Protein AF-A0A497KWG3-F1 (afdb_monomer_lite)

pLDDT: mean 96.42, std 5.44, range [57.25, 98.94]

Structure (mmCIF, N/CA/C/O backbone):
data_AF-A0A497KWG3-F1
#
_entry.id   AF-A0A497KWG3-F1
#
loop_
_atom_site.group_PDB
_atom_site.id
_atom_site.type_symbol
_atom_site.label_atom_id
_atom_site.label_alt_id
_atom_site.label_comp_id
_atom_site.label_asym_id
_atom_site.label_entity_id
_atom_site.label_seq_id
_atom_site.pdbx_PDB_ins_code
_atom_site.Cartn_x
_atom_site.Cartn_y
_atom_site.Cartn_z
_atom_site.occupancy
_atom_site.B_iso_or_equiv
_atom_site.auth_seq_id
_atom_site.auth_comp_id
_atom_site.auth_asym_id
_atom_site.auth_atom_id
_atom_site.pdbx_PDB_model_num
ATOM 1 N N . MET A 1 1 ? -7.664 -23.965 -1.366 1.00 57.25 1 MET A N 1
ATOM 2 C CA . MET A 1 1 ? -6.874 -23.197 -0.378 1.00 57.25 1 MET A CA 1
ATOM 3 C C . MET A 1 1 ? -6.087 -22.150 -1.133 1.00 57.25 1 MET A C 1
ATOM 5 O O . MET A 1 1 ? -5.228 -22.520 -1.925 1.00 57.25 1 MET A O 1
ATOM 9 N N . THR A 1 2 ? -6.416 -20.877 -0.942 1.00 71.81 2 THR A N 1
ATOM 10 C CA . THR A 1 2 ? -5.690 -19.762 -1.554 1.00 71.81 2 THR A CA 1
ATOM 11 C C . THR A 1 2 ? -4.290 -19.703 -0.945 1.00 71.81 2 THR A C 1
ATOM 13 O O . THR A 1 2 ? -4.135 -19.735 0.277 1.00 71.81 2 THR A O 1
ATOM 16 N N . LYS A 1 3 ? -3.254 -19.730 -1.786 1.00 89.75 3 LYS A N 1
ATOM 17 C CA . LYS A 1 3 ? -1.856 -19.761 -1.345 1.00 89.75 3 LYS A CA 1
ATOM 18 C C . LYS A 1 3 ? -1.410 -18.338 -1.018 1.00 89.75 3 LYS A C 1
ATOM 20 O O . LYS A 1 3 ? -1.600 -17.444 -1.834 1.00 89.75 3 LYS A O 1
ATOM 25 N N . LEU A 1 4 ? -0.781 -18.140 0.142 1.00 95.69 4 LEU A N 1
ATOM 26 C CA . LEU A 1 4 ? -0.157 -16.858 0.473 1.00 95.69 4 LEU A CA 1
ATOM 27 C C . LEU A 1 4 ? 0.864 -16.452 -0.604 1.00 95.69 4 LEU A C 1
ATOM 29 O O . LEU A 1 4 ? 1.597 -17.323 -1.094 1.00 95.69 4 LEU A O 1
ATOM 33 N N . PRO A 1 5 ? 0.979 -15.151 -0.928 1.00 95.25 5 PRO A N 1
ATOM 34 C CA . PRO A 1 5 ? 2.014 -14.689 -1.840 1.00 95.25 5 PRO A CA 1
ATOM 35 C C . PRO A 1 5 ? 3.407 -15.010 -1.288 1.00 95.25 5 PRO A C 1
ATOM 37 O O . PRO A 1 5 ? 3.610 -15.124 -0.071 1.00 95.25 5 PRO A O 1
ATOM 40 N N . GLU A 1 6 ? 4.387 -15.140 -2.180 1.00 95.19 6 GLU A N 1
ATOM 41 C CA . GLU A 1 6 ? 5.798 -15.196 -1.791 1.00 95.19 6 GLU A CA 1
ATOM 42 C C . GLU A 1 6 ? 6.150 -13.962 -0.947 1.00 95.19 6 GLU A C 1
ATOM 44 O O . GLU A 1 6 ? 5.718 -12.848 -1.252 1.00 95.19 6 GLU A O 1
ATOM 49 N N . LEU A 1 7 ? 6.905 -14.149 0.140 1.00 96.69 7 LEU A N 1
ATOM 50 C CA . LEU A 1 7 ? 7.343 -13.025 0.960 1.00 96.69 7 LEU A CA 1
ATOM 51 C C . LEU A 1 7 ? 8.456 -12.272 0.230 1.00 96.69 7 LEU A C 1
ATOM 53 O O . LEU A 1 7 ? 9.618 -12.671 0.260 1.00 96.69 7 LEU A O 1
ATOM 57 N N . LYS A 1 8 ? 8.087 -11.166 -0.411 1.00 96.81 8 LYS A N 1
ATOM 58 C CA . LYS A 1 8 ? 9.007 -10.316 -1.157 1.00 96.81 8 LYS A CA 1
ATOM 59 C C . LYS A 1 8 ? 8.910 -8.883 -0.660 1.00 96.81 8 LYS A C 1
ATOM 61 O O . LYS A 1 8 ? 7.904 -8.222 -0.882 1.00 96.81 8 LYS A O 1
ATOM 66 N N . ARG A 1 9 ? 9.968 -8.383 -0.024 1.00 98.00 9 ARG A N 1
ATOM 67 C CA . ARG A 1 9 ? 9.993 -7.014 0.510 1.00 98.00 9 ARG A CA 1
ATOM 68 C C . ARG A 1 9 ? 10.123 -5.984 -0.606 1.00 98.00 9 ARG A C 1
ATOM 70 O O . ARG A 1 9 ? 10.944 -6.129 -1.523 1.00 98.00 9 ARG A O 1
ATOM 77 N N . LEU A 1 10 ? 9.338 -4.914 -0.518 1.00 98.19 10 LEU A N 1
ATOM 78 C CA . LEU A 1 10 ? 9.343 -3.838 -1.503 1.00 98.19 10 LEU A CA 1
ATOM 79 C C . LEU A 1 10 ? 10.717 -3.163 -1.592 1.00 98.19 10 LEU A C 1
ATOM 81 O O . LEU A 1 10 ? 11.243 -2.998 -2.696 1.00 98.19 10 LEU A O 1
ATOM 85 N N . LEU A 1 11 ? 11.341 -2.818 -0.459 1.00 97.69 11 LEU A N 1
ATOM 86 C CA . LEU A 1 11 ? 12.637 -2.128 -0.467 1.00 97.69 11 LEU A CA 1
ATOM 87 C C . LEU A 1 11 ? 13.758 -2.975 -1.089 1.00 97.69 11 LEU A C 1
ATOM 89 O O . LEU A 1 11 ? 14.598 -2.427 -1.809 1.00 97.69 11 LEU A O 1
ATOM 93 N N . SER A 1 12 ? 13.708 -4.301 -0.939 1.00 96.69 12 SER A N 1
ATOM 94 C CA . SER A 1 12 ? 14.669 -5.250 -1.524 1.00 96.69 12 SER A CA 1
ATOM 95 C C . SER A 1 12 ? 14.398 -5.596 -2.996 1.00 96.69 12 SER A C 1
ATOM 97 O O . SER A 1 12 ? 15.204 -6.270 -3.634 1.00 96.69 12 SER A O 1
ATOM 99 N N . THR A 1 13 ? 13.282 -5.146 -3.574 1.00 96.50 13 THR A N 1
ATOM 100 C CA . THR A 1 13 ? 12.907 -5.476 -4.957 1.00 96.50 13 THR A CA 1
ATOM 101 C C . THR A 1 13 ? 13.548 -4.516 -5.958 1.00 96.50 13 THR A C 1
ATOM 103 O O . THR A 1 13 ? 13.465 -3.299 -5.800 1.00 96.50 13 THR A O 1
ATOM 106 N N . SER A 1 14 ? 14.173 -5.026 -7.025 1.00 96.94 14 SER A N 1
ATOM 107 C CA . SER A 1 14 ? 14.666 -4.161 -8.108 1.00 96.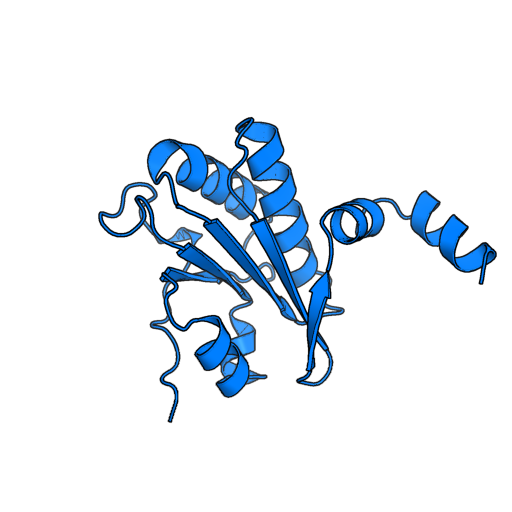94 14 SER A CA 1
ATOM 108 C C . SER A 1 14 ? 13.511 -3.411 -8.778 1.00 96.94 14 SER A C 1
ATOM 110 O O . SER A 1 14 ? 12.528 -4.021 -9.193 1.00 96.94 14 SER A O 1
ATOM 112 N N . VAL A 1 15 ? 13.658 -2.093 -8.935 1.00 95.19 15 VAL A N 1
ATOM 113 C CA . VAL A 1 15 ? 12.649 -1.212 -9.555 1.00 95.19 15 VAL A CA 1
ATOM 114 C C . VAL A 1 15 ? 12.461 -1.465 -11.057 1.00 95.19 15 VAL A C 1
ATOM 116 O O . VAL A 1 15 ? 11.490 -1.000 -11.643 1.00 95.19 15 VAL A O 1
ATOM 119 N N . THR A 1 16 ? 13.372 -2.219 -11.677 1.00 92.06 16 THR A N 1
ATOM 120 C CA . THR A 1 16 ? 13.335 -2.639 -13.088 1.00 92.06 16 THR A CA 1
ATOM 121 C C . THR A 1 16 ? 13.173 -4.152 -13.245 1.00 92.06 16 THR A C 1
ATOM 123 O O . THR A 1 16 ? 13.434 -4.694 -14.320 1.00 92.06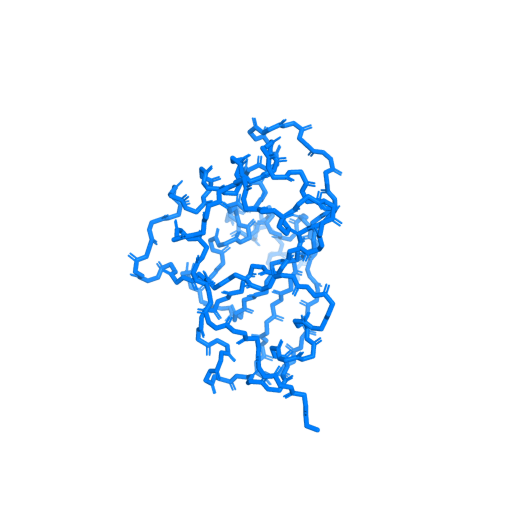 16 THR A O 1
ATOM 126 N N . ALA A 1 17 ? 12.761 -4.866 -12.190 1.00 93.50 17 ALA A N 1
ATOM 127 C CA . ALA A 1 17 ? 12.515 -6.301 -12.279 1.00 93.50 17 ALA A CA 1
ATOM 128 C C . ALA A 1 17 ? 11.538 -6.615 -13.428 1.00 93.50 17 ALA A C 1
ATOM 130 O O . ALA A 1 17 ? 10.516 -5.944 -13.577 1.00 93.50 17 ALA A O 1
ATOM 131 N N . ARG A 1 18 ? 11.847 -7.650 -14.230 1.00 86.00 18 ARG A N 1
ATOM 132 C CA . ARG A 1 18 ? 11.142 -7.958 -15.495 1.00 86.00 18 ARG A CA 1
ATOM 133 C C . ARG A 1 18 ? 9.621 -8.087 -15.344 1.00 86.00 18 ARG A C 1
ATOM 135 O O . ARG A 1 18 ? 8.910 -7.778 -16.288 1.00 86.00 18 ARG A O 1
ATOM 142 N N . GLY A 1 19 ? 9.139 -8.498 -14.170 1.00 92.00 19 GLY A N 1
ATOM 143 C CA . GLY A 1 19 ? 7.712 -8.656 -13.893 1.00 92.00 19 GLY A CA 1
ATOM 144 C C . GLY A 1 19 ? 6.944 -7.366 -13.589 1.00 92.00 19 GLY A C 1
ATOM 145 O O . GLY A 1 19 ? 5.730 -7.410 -13.613 1.00 92.00 19 GLY A O 1
ATOM 146 N N . LEU A 1 20 ? 7.586 -6.226 -13.304 1.00 96.06 20 LEU A N 1
ATOM 147 C CA . LEU A 1 20 ? 6.855 -5.028 -12.846 1.00 96.06 20 LEU A CA 1
ATOM 148 C C . LEU A 1 20 ? 6.113 -4.284 -13.963 1.00 96.06 20 LEU A C 1
ATOM 150 O O . LEU A 1 20 ? 5.153 -3.567 -13.688 1.00 96.06 20 LEU A O 1
ATOM 154 N N . ARG A 1 21 ? 6.561 -4.418 -15.215 1.00 97.44 21 ARG A N 1
ATOM 155 C CA . ARG A 1 21 ? 5.992 -3.668 -16.339 1.00 97.44 21 ARG A CA 1
ATOM 156 C C . ARG A 1 21 ? 4.614 -4.191 -16.699 1.00 97.44 21 ARG A C 1
ATOM 158 O O . ARG A 1 21 ? 4.484 -5.345 -17.085 1.00 97.44 21 ARG A O 1
ATOM 165 N N . GLY A 1 22 ? 3.619 -3.309 -16.623 1.00 97.94 22 GLY A N 1
ATOM 166 C CA . GLY A 1 22 ? 2.224 -3.642 -16.904 1.00 97.94 22 GLY A CA 1
ATOM 167 C C . GLY A 1 22 ? 1.584 -4.584 -15.882 1.00 97.94 22 GLY A C 1
ATOM 168 O O . GLY A 1 22 ? 0.501 -5.085 -16.149 1.00 97.94 22 GLY A O 1
ATOM 169 N N . ALA A 1 23 ? 2.231 -4.836 -14.741 1.00 98.19 23 ALA A N 1
ATOM 170 C CA . ALA A 1 23 ? 1.670 -5.672 -13.688 1.00 98.19 23 ALA A CA 1
ATOM 171 C C . ALA A 1 23 ? 0.808 -4.862 -12.719 1.00 98.19 23 ALA A C 1
ATOM 173 O O . ALA A 1 23 ? 1.075 -3.680 -12.478 1.00 98.19 23 ALA A O 1
ATOM 174 N N . ASP A 1 24 ? -0.165 -5.533 -12.114 1.00 98.69 24 ASP A N 1
ATOM 175 C CA . ASP A 1 24 ? -0.896 -5.031 -10.957 1.00 98.69 24 ASP A CA 1
ATOM 176 C C . ASP A 1 24 ? -0.074 -5.303 -9.696 1.00 98.69 24 ASP A C 1
ATOM 178 O O . ASP A 1 24 ? 0.295 -6.442 -9.397 1.00 98.69 24 ASP A O 1
ATOM 182 N N . LEU A 1 25 ? 0.288 -4.245 -8.972 1.00 98.69 25 LEU A N 1
ATOM 183 C CA . LEU A 1 25 ? 1.086 -4.362 -7.754 1.00 98.69 25 LEU A CA 1
ATOM 184 C C . LEU A 1 25 ? 0.182 -4.391 -6.532 1.00 98.69 25 LEU A C 1
ATOM 186 O O . LEU A 1 25 ? -0.710 -3.560 -6.405 1.00 98.69 25 LEU A O 1
ATOM 190 N N . LEU A 1 26 ? 0.476 -5.281 -5.590 1.00 98.81 26 LEU A N 1
ATOM 191 C CA . LEU A 1 26 ? -0.091 -5.237 -4.249 1.00 98.81 26 LEU A CA 1
ATOM 192 C C . LEU A 1 26 ? 1.006 -4.826 -3.270 1.00 98.81 26 LEU A C 1
ATOM 194 O O . LEU A 1 26 ? 1.962 -5.565 -3.062 1.00 98.81 26 LEU A O 1
ATOM 198 N N . ILE A 1 27 ? 0.867 -3.661 -2.652 1.00 98.81 27 ILE A N 1
ATOM 199 C CA . ILE A 1 27 ? 1.723 -3.211 -1.555 1.00 98.81 27 ILE A CA 1
ATOM 200 C C . ILE A 1 27 ? 0.988 -3.508 -0.260 1.00 98.81 27 ILE A C 1
ATOM 202 O O . ILE A 1 27 ? -0.077 -2.936 -0.038 1.00 98.81 27 ILE A O 1
ATOM 206 N N . TYR A 1 28 ? 1.519 -4.397 0.578 1.00 98.81 28 TYR A N 1
ATOM 207 C CA . TYR A 1 28 ? 0.779 -4.862 1.751 1.00 98.81 28 TYR A CA 1
ATOM 208 C C . TYR A 1 28 ? 1.588 -4.828 3.050 1.00 98.81 28 TYR A C 1
ATOM 210 O O . TYR A 1 28 ? 2.791 -5.100 3.048 1.00 98.81 28 TYR A O 1
ATOM 218 N N . SER A 1 29 ? 0.926 -4.527 4.172 1.00 98.25 29 SER A N 1
ATOM 219 C CA . SER A 1 29 ? 1.539 -4.622 5.506 1.00 98.25 29 SER A CA 1
ATOM 220 C C . SER A 1 29 ? 1.924 -6.067 5.826 1.00 98.25 29 SER A C 1
ATOM 222 O O . SER A 1 29 ? 1.066 -6.949 5.817 1.00 98.25 29 SER A O 1
ATOM 224 N N . GLU A 1 30 ? 3.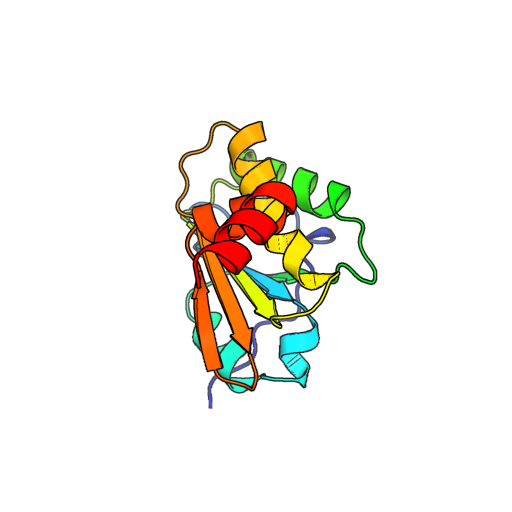198 -6.320 6.140 1.00 98.31 30 GLU A N 1
ATOM 225 C CA . GLU A 1 30 ? 3.739 -7.677 6.330 1.00 98.31 30 GLU A CA 1
ATOM 226 C C . GLU A 1 30 ? 2.971 -8.489 7.390 1.00 98.31 30 GLU A C 1
ATOM 228 O O . GLU A 1 30 ? 2.756 -9.684 7.181 1.00 98.31 30 GLU A O 1
ATOM 233 N N . CYS A 1 31 ? 2.465 -7.831 8.443 1.00 96.94 31 CYS A N 1
ATOM 234 C CA . CYS A 1 31 ? 1.666 -8.437 9.517 1.00 96.94 31 CYS A CA 1
ATOM 235 C C . CYS A 1 31 ? 0.361 -9.109 9.043 1.00 96.94 31 CYS A C 1
ATOM 237 O O . CYS A 1 31 ? -0.137 -10.021 9.700 1.00 96.94 31 CYS A O 1
ATOM 239 N N . LEU A 1 32 ? -0.178 -8.743 7.872 1.00 98.00 32 LEU A N 1
ATOM 240 C CA . LEU A 1 32 ? -1.373 -9.389 7.306 1.00 98.00 32 LEU A CA 1
ATOM 241 C C . LEU A 1 32 ? -1.155 -10.874 6.993 1.00 98.00 32 LEU A C 1
ATOM 243 O O . LEU A 1 32 ? -2.120 -11.627 6.884 1.00 98.00 32 LEU A O 1
ATOM 247 N N . ARG A 1 33 ? 0.103 -11.316 6.866 1.00 97.50 33 ARG A N 1
ATOM 248 C CA . ARG A 1 33 ? 0.435 -12.737 6.696 1.00 97.50 33 ARG A CA 1
ATOM 249 C C . ARG A 1 33 ? 0.102 -13.563 7.934 1.00 97.50 33 ARG A C 1
ATOM 251 O O . ARG A 1 33 ? -0.133 -14.758 7.789 1.00 97.50 33 ARG A O 1
ATOM 258 N N . GLN A 1 34 ? 0.139 -12.955 9.116 1.00 96.38 34 GLN A N 1
ATOM 259 C CA . GLN A 1 34 ? -0.146 -13.600 10.394 1.00 96.38 34 GLN A CA 1
ATOM 260 C C . GLN A 1 34 ? -1.584 -13.326 10.831 1.00 96.38 34 GLN A C 1
ATOM 262 O O . GLN A 1 34 ? -2.295 -14.263 11.176 1.00 96.38 34 GLN A O 1
ATOM 267 N N . GLU A 1 35 ? -2.015 -12.066 10.757 1.00 96.00 35 GLU A N 1
ATOM 268 C CA . GLU A 1 35 ? -3.321 -11.639 11.268 1.00 96.00 35 GLU A CA 1
ATOM 269 C C . GLU A 1 35 ? -4.477 -12.129 10.384 1.00 96.00 35 GLU A C 1
ATOM 271 O O . GLU A 1 35 ? -5.457 -12.678 10.882 1.00 96.00 35 GLU A O 1
ATOM 276 N N . TRP A 1 36 ? -4.361 -11.970 9.058 1.00 97.25 36 TRP A N 1
ATOM 277 C CA . TRP A 1 36 ? -5.453 -12.236 8.111 1.00 97.25 36 TRP A CA 1
ATOM 278 C C . TRP A 1 36 ? -4.967 -12.932 6.825 1.00 97.25 36 TRP A C 1
ATOM 280 O O . TRP A 1 36 ? -5.173 -12.420 5.718 1.00 97.25 36 TRP A O 1
ATOM 290 N N . PRO A 1 37 ? -4.338 -14.122 6.925 1.00 96.81 37 PRO A N 1
ATOM 291 C CA . PRO A 1 37 ? -3.680 -14.776 5.794 1.00 96.81 37 PRO A CA 1
ATOM 292 C C . PRO A 1 37 ? -4.623 -15.118 4.636 1.00 96.81 37 PRO A C 1
ATOM 294 O O . PRO A 1 37 ? -4.228 -15.017 3.476 1.00 96.81 37 PRO A O 1
ATOM 297 N N . SER A 1 38 ? -5.864 -15.515 4.928 1.00 96.38 38 SER A N 1
ATOM 298 C CA . SER A 1 38 ? -6.856 -15.850 3.900 1.00 96.38 38 SER A CA 1
ATOM 299 C C . SER A 1 38 ? -7.263 -14.629 3.076 1.00 96.38 38 SER A C 1
ATOM 301 O O . SER A 1 38 ? -7.286 -14.712 1.852 1.00 96.38 38 SER A O 1
ATOM 303 N N . LEU A 1 39 ? -7.498 -13.491 3.738 1.00 97.38 39 LEU A N 1
ATOM 304 C CA . LEU A 1 39 ? -7.829 -12.223 3.085 1.00 97.38 39 LEU A CA 1
ATOM 305 C C . LEU A 1 39 ? -6.645 -11.721 2.254 1.00 97.38 39 LEU A C 1
ATOM 307 O O . LEU A 1 39 ? -6.822 -11.330 1.104 1.00 97.38 39 LEU A O 1
ATOM 311 N N . LEU A 1 40 ? -5.422 -11.787 2.794 1.00 98.44 40 LEU A N 1
ATOM 312 C CA . LEU A 1 40 ? -4.225 -11.440 2.028 1.00 98.44 40 LEU A CA 1
ATOM 313 C C . LEU A 1 40 ? -4.090 -12.311 0.774 1.00 98.44 40 LEU A C 1
ATOM 315 O O . LEU A 1 40 ? -3.762 -11.795 -0.289 1.00 98.44 40 LEU A O 1
ATOM 319 N N . ALA A 1 41 ? -4.323 -13.619 0.888 1.00 98.06 41 ALA A N 1
ATOM 320 C CA . ALA A 1 41 ? -4.225 -14.530 -0.245 1.00 98.06 41 ALA A CA 1
ATOM 321 C C . ALA A 1 41 ? -5.267 -14.217 -1.333 1.00 98.06 41 ALA A C 1
ATOM 323 O O . ALA A 1 41 ? -4.932 -14.285 -2.511 1.00 98.06 41 ALA A O 1
ATOM 324 N N . GLU A 1 42 ? -6.490 -13.843 -0.947 1.00 97.31 42 GLU A N 1
ATOM 325 C CA . GLU A 1 42 ? -7.550 -13.417 -1.870 1.00 97.31 42 GLU A CA 1
ATOM 326 C C . GLU A 1 42 ? -7.187 -12.111 -2.589 1.00 97.31 42 GLU A C 1
ATOM 328 O O . GLU A 1 42 ? -7.202 -12.053 -3.814 1.00 97.31 42 GLU A O 1
ATOM 333 N N . VAL A 1 43 ? -6.768 -11.075 -1.853 1.00 98.12 43 VAL A N 1
ATOM 334 C CA . VAL A 1 43 ? -6.400 -9.781 -2.459 1.00 98.12 43 VAL A CA 1
ATOM 335 C C . VAL A 1 43 ? -5.130 -9.888 -3.313 1.00 98.12 43 VAL A C 1
ATOM 337 O O . VAL A 1 43 ? -4.981 -9.159 -4.290 1.00 98.12 43 VAL A O 1
ATOM 340 N N . ALA A 1 44 ? -4.205 -10.787 -2.967 1.00 98.12 44 ALA A N 1
ATOM 341 C CA . ALA A 1 44 ? -2.967 -10.998 -3.717 1.00 98.12 44 ALA A CA 1
ATOM 342 C C . ALA A 1 44 ? -3.163 -11.742 -5.043 1.00 98.12 44 ALA A C 1
ATOM 344 O O . ALA A 1 44 ? -2.239 -11.761 -5.860 1.00 98.12 44 ALA A O 1
ATOM 345 N N . GLU A 1 45 ? -4.325 -12.353 -5.280 1.00 96.94 45 GLU A N 1
ATOM 346 C CA . GLU A 1 45 ? -4.592 -13.061 -6.527 1.00 96.94 45 GLU A CA 1
ATOM 347 C C . GLU A 1 45 ? -4.464 -12.106 -7.727 1.00 96.94 45 GLU A C 1
ATOM 349 O O . GLU A 1 45 ? -4.964 -10.983 -7.714 1.00 96.94 45 GLU A O 1
ATOM 354 N N . GLY A 1 46 ? -3.701 -12.518 -8.745 1.00 95.81 46 GLY A N 1
ATOM 355 C CA . GLY A 1 46 ? -3.411 -11.698 -9.929 1.00 95.81 46 GLY A CA 1
ATOM 356 C C . GLY A 1 46 ? -2.379 -10.576 -9.737 1.00 95.81 46 GLY A C 1
ATOM 357 O O . GLY A 1 46 ? -1.992 -9.957 -10.724 1.00 95.81 46 GLY A O 1
ATOM 358 N N . HIS A 1 47 ? -1.880 -10.338 -8.518 1.00 98.00 47 HIS A N 1
ATOM 359 C CA . HIS A 1 47 ? -0.958 -9.237 -8.230 1.00 98.00 47 HIS A CA 1
ATOM 360 C C . HIS A 1 47 ? 0.491 -9.702 -8.033 1.00 98.00 47 HIS A C 1
ATOM 362 O O . HIS A 1 47 ? 0.774 -10.785 -7.516 1.00 98.00 47 HIS A O 1
ATOM 368 N N . ILE A 1 48 ? 1.444 -8.816 -8.330 1.00 97.94 48 ILE A N 1
ATOM 369 C CA . ILE A 1 48 ? 2.789 -8.899 -7.752 1.00 97.94 48 ILE A CA 1
ATOM 370 C C . ILE A 1 48 ? 2.735 -8.275 -6.360 1.00 97.94 48 ILE A C 1
ATOM 372 O O . ILE A 1 48 ? 2.755 -7.052 -6.206 1.00 97.94 48 ILE A O 1
ATOM 376 N N . ALA A 1 49 ? 2.673 -9.133 -5.344 1.00 98.31 49 ALA A N 1
ATOM 377 C CA . ALA A 1 49 ? 2.635 -8.718 -3.950 1.00 98.31 49 ALA A CA 1
ATOM 378 C C . ALA A 1 49 ? 4.035 -8.387 -3.411 1.00 98.31 49 ALA A C 1
ATOM 380 O O . ALA A 1 49 ? 4.974 -9.176 -3.536 1.00 98.31 49 ALA A O 1
ATOM 381 N N . LEU A 1 50 ? 4.159 -7.212 -2.798 1.00 98.56 50 LEU A N 1
ATOM 382 C CA . LEU A 1 50 ? 5.365 -6.681 -2.181 1.00 98.56 50 LEU A CA 1
ATOM 383 C C . LEU A 1 50 ? 5.043 -6.253 -0.744 1.00 98.56 50 LEU A C 1
ATOM 385 O O . LEU A 1 50 ? 4.206 -5.374 -0.528 1.00 98.56 50 LEU A O 1
ATOM 389 N N . SER A 1 51 ? 5.704 -6.871 0.236 1.00 98.69 51 SER A N 1
ATOM 390 C CA . SER A 1 51 ? 5.506 -6.544 1.648 1.00 98.69 51 SER A CA 1
ATOM 391 C C . SER A 1 51 ? 6.225 -5.260 2.043 1.00 98.69 51 SER A C 1
ATOM 393 O O . SER A 1 51 ? 7.276 -4.916 1.488 1.00 98.69 51 SER A O 1
ATOM 395 N N . ILE A 1 52 ? 5.649 -4.573 3.024 1.00 98.69 52 ILE A N 1
ATOM 396 C CA . ILE A 1 52 ? 6.219 -3.411 3.706 1.00 98.69 52 ILE A CA 1
ATOM 397 C C . ILE A 1 52 ? 6.037 -3.551 5.219 1.00 98.69 52 ILE A C 1
A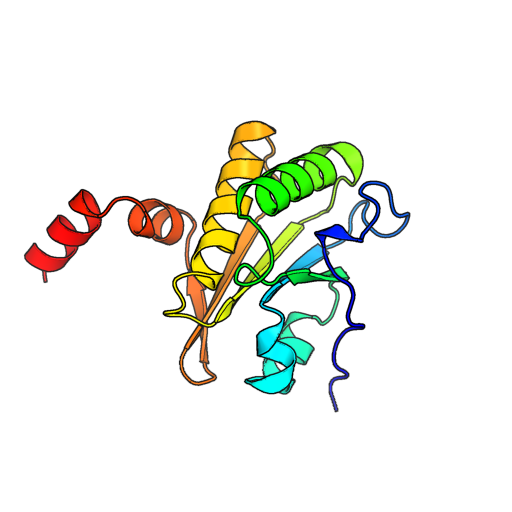TOM 399 O O . ILE A 1 52 ? 5.077 -4.171 5.686 1.00 98.69 52 ILE A O 1
ATOM 403 N N . CYS A 1 53 ? 6.925 -2.927 5.988 1.00 97.94 53 CYS A N 1
ATOM 404 C CA . CYS A 1 53 ? 6.784 -2.818 7.437 1.00 97.94 53 CYS A CA 1
ATOM 405 C C . CYS A 1 53 ? 7.298 -1.454 7.898 1.00 97.94 53 CYS A C 1
ATOM 407 O O . CYS A 1 53 ? 8.498 -1.262 8.048 1.00 97.94 53 CYS A O 1
ATOM 409 N N . LEU A 1 54 ? 6.397 -0.500 8.145 1.00 97.69 54 LEU A N 1
ATOM 410 C CA . LEU A 1 54 ? 6.781 0.852 8.578 1.00 97.69 54 LEU A CA 1
ATOM 411 C C . LEU A 1 54 ? 7.099 0.964 10.082 1.00 97.69 54 LEU A C 1
ATOM 413 O O . LEU A 1 54 ? 7.283 2.065 10.592 1.00 97.69 54 LEU A O 1
ATOM 417 N N . GLU A 1 55 ? 7.180 -0.171 10.781 1.00 97.50 55 GLU A N 1
ATOM 418 C CA . GLU A 1 55 ? 7.859 -0.278 12.081 1.00 97.50 55 GLU A CA 1
ATOM 419 C C . GLU A 1 55 ? 9.375 -0.445 11.906 1.00 97.50 55 GLU A C 1
ATOM 421 O O . GLU A 1 55 ? 10.152 0.054 12.715 1.00 97.50 55 GLU A O 1
ATOM 426 N N . GLU A 1 56 ? 9.801 -1.110 10.826 1.00 97.19 56 GLU A N 1
ATOM 427 C CA . GLU A 1 56 ? 11.213 -1.326 10.483 1.00 97.19 56 GLU A CA 1
ATOM 428 C C . GLU A 1 56 ? 11.733 -0.273 9.490 1.00 97.19 56 GLU A C 1
ATOM 430 O O . GLU A 1 56 ? 12.904 0.111 9.508 1.00 97.19 56 GLU A O 1
ATOM 435 N N . GLU A 1 57 ? 10.868 0.183 8.586 1.00 96.94 57 GLU A N 1
ATOM 436 C CA . GLU A 1 57 ? 11.220 0.995 7.429 1.00 96.94 57 GLU A CA 1
ATOM 437 C C . GLU A 1 57 ? 10.720 2.437 7.577 1.00 96.94 57 GLU A C 1
ATOM 439 O O . GLU A 1 57 ? 9.608 2.703 8.025 1.00 96.94 57 GLU A O 1
ATOM 444 N N . HIS A 1 58 ? 11.517 3.401 7.116 1.00 97.94 58 HIS A N 1
ATOM 445 C CA . HIS A 1 58 ? 11.104 4.802 7.112 1.00 97.94 58 HIS A CA 1
ATOM 446 C C . HIS A 1 58 ? 10.208 5.130 5.903 1.00 97.94 58 HIS A C 1
ATOM 448 O O . HIS A 1 58 ? 10.534 4.786 4.761 1.00 97.94 58 HIS A O 1
ATOM 454 N N . ILE A 1 59 ? 9.141 5.907 6.122 1.00 98.06 59 ILE A N 1
ATOM 455 C CA . ILE A 1 59 ? 8.170 6.329 5.091 1.00 98.06 59 ILE A CA 1
ATOM 456 C C . ILE A 1 59 ? 8.819 6.969 3.850 1.00 98.06 59 ILE A C 1
ATOM 458 O O . ILE A 1 59 ? 8.364 6.777 2.719 1.00 98.06 59 ILE A O 1
ATOM 462 N N . SER A 1 60 ? 9.915 7.712 4.025 1.00 98.38 60 SER A N 1
ATOM 463 C CA . SER A 1 60 ? 10.650 8.326 2.907 1.00 98.38 60 SER A CA 1
ATOM 464 C C . SER A 1 60 ? 11.244 7.289 1.954 1.00 98.38 60 SER A C 1
ATOM 466 O O . SER A 1 60 ? 11.208 7.497 0.742 1.00 98.38 60 SER A O 1
ATOM 468 N N . HIS A 1 61 ? 11.746 6.160 2.470 1.00 98.38 61 HIS A N 1
ATOM 469 C CA . HIS A 1 61 ? 12.288 5.087 1.635 1.00 98.38 61 HIS A CA 1
ATOM 470 C C . HIS A 1 61 ? 11.180 4.422 0.825 1.00 98.38 61 HIS A C 1
ATOM 472 O O . HIS A 1 61 ? 11.331 4.257 -0.384 1.00 98.38 61 HIS A O 1
ATOM 478 N N . LEU A 1 62 ? 10.041 4.127 1.461 1.00 98.50 62 LEU A N 1
ATOM 479 C CA . LEU A 1 62 ? 8.861 3.599 0.778 1.00 98.50 62 LEU A CA 1
ATOM 480 C C . LEU A 1 62 ? 8.399 4.547 -0.338 1.00 98.50 62 LEU A C 1
ATOM 482 O O . LEU A 1 62 ? 8.219 4.131 -1.481 1.00 98.50 62 LEU A O 1
ATOM 486 N N . THR A 1 63 ? 8.271 5.837 -0.028 1.00 98.75 63 THR A N 1
ATOM 487 C CA . THR A 1 63 ? 7.811 6.864 -0.974 1.00 98.75 63 THR A CA 1
ATOM 488 C C . THR A 1 63 ? 8.743 6.980 -2.183 1.00 98.75 63 THR A C 1
ATOM 490 O O . THR A 1 63 ? 8.283 6.927 -3.325 1.00 98.75 63 THR A O 1
ATOM 493 N N . ALA A 1 64 ? 10.056 7.087 -1.954 1.00 98.69 64 ALA A N 1
ATOM 494 C CA . ALA A 1 64 ? 11.049 7.163 -3.026 1.00 98.69 64 ALA A CA 1
ATOM 495 C C . ALA A 1 64 ? 11.083 5.877 -3.867 1.00 98.69 64 ALA A C 1
ATOM 497 O O . ALA A 1 64 ? 11.176 5.932 -5.099 1.00 98.69 64 ALA A O 1
ATOM 498 N N . LYS A 1 65 ? 10.951 4.712 -3.220 1.00 98.69 65 LYS A N 1
ATOM 499 C CA . LYS A 1 65 ? 10.904 3.418 -3.900 1.00 98.69 65 LYS A CA 1
ATOM 500 C C . LYS A 1 65 ? 9.682 3.306 -4.805 1.00 98.69 65 LYS A C 1
ATOM 502 O O . LYS A 1 65 ? 9.841 2.955 -5.972 1.00 98.69 65 LYS A O 1
ATOM 507 N N . LEU A 1 66 ? 8.497 3.653 -4.302 1.00 98.69 66 LEU A N 1
ATOM 508 C CA . LEU A 1 66 ? 7.262 3.661 -5.085 1.00 98.69 66 LEU A CA 1
ATOM 509 C C . LEU A 1 66 ? 7.362 4.626 -6.265 1.00 98.69 66 LEU A C 1
ATOM 511 O O . LEU A 1 66 ? 7.124 4.208 -7.391 1.00 98.69 66 LEU A O 1
ATOM 515 N N . ALA A 1 67 ? 7.803 5.870 -6.051 1.00 98.75 67 ALA A N 1
ATOM 516 C CA . ALA A 1 67 ? 7.991 6.837 -7.137 1.00 98.75 67 ALA A CA 1
ATOM 517 C C . ALA A 1 67 ? 8.917 6.290 -8.240 1.00 98.75 67 ALA A C 1
ATOM 519 O O . ALA A 1 67 ? 8.615 6.390 -9.429 1.00 98.75 67 ALA A O 1
ATOM 520 N N . THR A 1 68 ? 10.008 5.628 -7.852 1.00 98.56 68 THR A N 1
ATOM 521 C CA . THR A 1 68 ? 10.941 5.022 -8.809 1.00 98.56 68 THR A CA 1
ATOM 522 C C . THR A 1 68 ? 10.322 3.825 -9.544 1.00 98.56 68 THR A C 1
ATOM 524 O O . THR A 1 68 ? 10.507 3.696 -10.753 1.00 98.56 68 THR A O 1
ATOM 527 N N . ILE A 1 69 ? 9.554 2.967 -8.860 1.00 98.44 69 ILE A N 1
ATOM 528 C CA . ILE A 1 69 ? 8.809 1.860 -9.490 1.00 98.44 69 ILE A CA 1
ATOM 529 C C . ILE A 1 69 ? 7.790 2.393 -10.502 1.00 98.44 69 ILE A C 1
ATOM 531 O O . ILE A 1 69 ? 7.696 1.856 -11.604 1.00 98.44 69 ILE A O 1
ATOM 535 N N . ILE A 1 70 ? 7.067 3.462 -10.169 1.00 98.56 70 ILE A N 1
ATOM 536 C CA . ILE A 1 70 ? 6.080 4.078 -11.062 1.00 98.56 70 ILE A CA 1
ATOM 537 C C . ILE A 1 70 ? 6.742 4.513 -12.376 1.00 98.56 70 ILE A C 1
ATOM 539 O O . ILE A 1 70 ? 6.265 4.164 -13.455 1.00 98.56 70 ILE A O 1
ATOM 543 N N . VAL A 1 71 ? 7.872 5.219 -12.297 1.00 98.25 71 VAL A N 1
ATOM 544 C CA . VAL A 1 71 ? 8.568 5.761 -13.477 1.00 98.25 71 VAL A CA 1
ATOM 545 C C . VAL A 1 71 ? 9.282 4.670 -14.283 1.00 98.25 71 VAL A C 1
ATOM 547 O O . VAL A 1 71 ? 9.178 4.618 -15.514 1.00 98.25 71 VAL A O 1
ATOM 550 N N . MET A 1 72 ? 10.023 3.797 -13.596 1.00 97.94 72 MET A N 1
ATOM 551 C CA . MET A 1 72 ? 10.939 2.839 -14.225 1.00 97.94 72 MET A CA 1
ATOM 552 C C . MET A 1 72 ? 10.260 1.501 -14.518 1.00 97.94 72 MET A C 1
ATOM 554 O O . MET A 1 72 ? 10.376 0.965 -15.627 1.00 97.94 72 MET A O 1
ATOM 558 N N . GLY A 1 73 ? 9.541 0.981 -13.524 1.00 97.06 73 GLY A N 1
ATOM 559 C CA . GLY A 1 73 ? 8.805 -0.276 -13.594 1.00 97.06 73 GLY A CA 1
ATOM 560 C C . GLY A 1 73 ? 7.563 -0.164 -14.470 1.00 97.06 73 GLY A C 1
ATOM 561 O O . GLY A 1 73 ? 7.305 -1.084 -15.233 1.00 97.06 73 GLY A O 1
ATOM 562 N N . ARG A 1 74 ? 6.868 0.983 -14.448 1.00 97.56 74 ARG A N 1
ATOM 563 C CA . ARG A 1 74 ? 5.615 1.239 -15.190 1.00 97.56 74 ARG A CA 1
ATOM 564 C C . ARG A 1 74 ? 4.560 0.141 -14.956 1.00 97.56 74 ARG A C 1
ATOM 566 O O . ARG A 1 74 ? 4.179 -0.540 -15.916 1.00 97.56 74 ARG A O 1
ATOM 573 N N . PRO A 1 75 ? 4.135 -0.077 -13.696 1.00 98.44 75 PRO A N 1
ATOM 574 C CA . PRO A 1 75 ? 3.039 -0.993 -13.392 1.00 98.44 75 PRO A CA 1
ATOM 575 C C . PRO A 1 75 ? 1.722 -0.511 -14.013 1.00 98.44 75 PRO A C 1
ATOM 577 O O . PRO A 1 75 ? 1.579 0.673 -14.323 1.00 98.44 75 PRO A O 1
ATOM 580 N N . ALA A 1 76 ? 0.771 -1.429 -14.186 1.00 98.56 76 ALA A N 1
ATOM 581 C CA . ALA A 1 76 ? -0.574 -1.109 -14.661 1.00 98.56 76 ALA A CA 1
ATOM 582 C C . ALA A 1 76 ? -1.418 -0.452 -13.561 1.00 98.56 76 ALA A C 1
ATOM 584 O O . ALA A 1 76 ? -2.128 0.512 -13.836 1.00 98.56 76 ALA A O 1
ATOM 585 N N . SER A 1 77 ? -1.299 -0.929 -12.320 1.00 98.75 77 SER A N 1
ATOM 586 C CA . SER A 1 77 ? -1.997 -0.381 -11.155 1.00 98.75 77 SER A CA 1
ATOM 587 C C . SER A 1 77 ? -1.235 -0.642 -9.850 1.00 98.75 77 SER A C 1
ATOM 589 O O . SER A 1 77 ? -0.279 -1.425 -9.808 1.00 98.75 77 SER A O 1
ATOM 591 N N . ILE A 1 78 ? -1.645 0.039 -8.777 1.00 98.81 78 ILE A N 1
ATOM 592 C CA . ILE A 1 78 ? -1.175 -0.224 -7.412 1.00 98.81 78 ILE A CA 1
ATOM 593 C C . ILE A 1 78 ? -2.379 -0.382 -6.481 1.00 98.81 78 ILE A C 1
ATOM 595 O O . ILE A 1 78 ? -3.198 0.518 -6.342 1.00 98.81 78 ILE A O 1
ATOM 599 N N . THR A 1 79 ? -2.437 -1.485 -5.754 1.00 98.94 79 THR A N 1
ATOM 600 C CA . THR A 1 79 ? -3.334 -1.682 -4.616 1.00 98.94 79 THR A CA 1
ATOM 601 C C . THR A 1 79 ? -2.506 -1.593 -3.340 1.00 98.94 79 THR A C 1
ATOM 603 O O . THR A 1 79 ? -1.506 -2.292 -3.201 1.00 98.94 79 THR A O 1
ATOM 606 N N . VAL A 1 80 ? -2.893 -0.728 -2.404 1.00 98.88 80 VAL A N 1
ATOM 607 C CA . VAL A 1 80 ? -2.281 -0.646 -1.070 1.00 98.88 80 VAL A CA 1
ATOM 608 C C . VAL A 1 80 ? -3.223 -1.305 -0.071 1.00 98.88 80 VAL A C 1
ATOM 610 O O . VAL A 1 80 ? -4.354 -0.850 0.049 1.00 98.88 80 VAL A O 1
ATOM 613 N N . LEU A 1 81 ? -2.767 -2.339 0.636 1.00 98.88 81 LEU A N 1
ATOM 614 C CA . LEU A 1 81 ? -3.548 -3.101 1.613 1.00 98.88 81 LEU A CA 1
ATOM 615 C C . LEU A 1 81 ? -2.886 -3.056 2.991 1.00 98.88 81 LEU A C 1
ATOM 617 O O . LEU A 1 81 ? -1.780 -3.569 3.165 1.00 98.88 81 LEU A O 1
ATOM 621 N N . THR A 1 82 ? -3.560 -2.507 3.994 1.00 98.62 82 THR A N 1
ATOM 622 C CA . THR A 1 82 ? -2.997 -2.448 5.348 1.00 98.62 82 THR A CA 1
ATOM 623 C C . THR A 1 82 ? -3.984 -2.866 6.426 1.00 98.62 82 THR A C 1
ATOM 625 O O . THR A 1 82 ? -5.180 -2.965 6.182 1.00 98.62 82 THR A O 1
ATOM 628 N N . VAL A 1 83 ? -3.492 -3.102 7.642 1.00 97.75 83 VAL A N 1
ATOM 629 C CA . VAL A 1 83 ? -4.355 -3.144 8.833 1.00 97.75 83 VAL A CA 1
ATOM 630 C C . VAL A 1 83 ? -4.857 -1.723 9.115 1.00 97.75 83 VAL A C 1
ATOM 632 O O . VAL A 1 83 ? -4.089 -0.767 8.954 1.00 97.75 83 VAL A O 1
ATOM 635 N N . ASP A 1 84 ? -6.127 -1.582 9.491 1.00 97.31 84 ASP A N 1
ATOM 636 C CA . ASP A 1 84 ? -6.702 -0.301 9.910 1.00 97.31 84 ASP A CA 1
ATOM 637 C C . ASP A 1 84 ? -6.272 0.063 11.346 1.00 97.31 84 ASP A C 1
ATOM 639 O O . ASP A 1 84 ? -5.860 -0.785 12.136 1.00 97.31 84 ASP A O 1
ATOM 643 N N . GLY A 1 85 ? -6.280 1.350 11.688 1.00 94.25 85 GLY A N 1
ATOM 644 C CA . GLY A 1 85 ? -5.951 1.840 13.034 1.00 94.25 85 GLY A CA 1
ATOM 645 C C . GLY A 1 85 ? -4.464 1.825 13.429 1.00 94.25 85 GLY A C 1
ATOM 646 O O . GLY A 1 85 ? -4.107 2.406 14.455 1.00 94.25 85 GLY A O 1
ATOM 647 N N . SER A 1 86 ? -3.564 1.233 12.633 1.00 95.88 86 SER A N 1
ATOM 648 C CA . SER A 1 86 ? -2.119 1.260 12.915 1.00 95.88 86 SER A CA 1
ATOM 649 C C . SER A 1 86 ? -1.461 2.574 12.447 1.00 95.88 86 SER A C 1
ATOM 651 O O . SER A 1 86 ? -1.539 2.915 11.259 1.00 95.88 86 SER A O 1
ATOM 653 N N . PRO A 1 87 ? -0.729 3.293 13.330 1.00 95.75 87 PRO A N 1
ATOM 654 C CA . PRO A 1 87 ? -0.039 4.535 12.968 1.00 95.75 87 PRO A CA 1
ATOM 655 C C . PRO A 1 87 ? 1.131 4.303 12.000 1.00 95.75 87 PRO A C 1
ATOM 657 O O . PRO A 1 87 ? 1.541 5.217 11.283 1.00 95.75 87 PRO A O 1
ATOM 660 N N . HIS A 1 88 ? 1.670 3.082 11.954 1.00 97.56 88 HIS A N 1
ATOM 661 C CA . HIS A 1 88 ? 2.724 2.688 11.022 1.00 97.56 88 HIS A CA 1
ATOM 662 C C . HIS A 1 88 ? 2.124 2.365 9.654 1.00 97.56 88 HIS A C 1
ATOM 664 O O . HIS A 1 88 ? 2.562 2.889 8.638 1.00 97.56 88 HIS A O 1
ATOM 670 N N . CYS A 1 89 ? 1.067 1.554 9.620 1.00 97.62 89 CYS A N 1
ATOM 671 C CA . CYS A 1 89 ? 0.451 1.087 8.381 1.00 97.62 89 CYS A CA 1
ATOM 672 C C . CYS A 1 89 ? -0.156 2.214 7.538 1.00 97.62 89 CYS A C 1
ATOM 674 O O . CYS A 1 89 ? 0.048 2.249 6.324 1.00 97.62 89 CYS A O 1
ATOM 676 N N . VAL A 1 90 ? -0.840 3.175 8.172 1.00 98.12 90 VAL A N 1
ATOM 677 C CA . VAL A 1 90 ? -1.516 4.278 7.462 1.00 98.12 90 VAL A CA 1
ATOM 678 C C . VAL A 1 90 ? -0.560 5.092 6.578 1.00 98.12 90 VAL A C 1
ATOM 680 O O . VAL A 1 90 ? -0.934 5.597 5.516 1.00 98.12 90 VAL A O 1
ATOM 683 N N . GLN A 1 91 ? 0.715 5.155 6.965 1.00 98.38 91 GLN A N 1
ATOM 684 C CA . GLN A 1 91 ? 1.759 5.856 6.227 1.00 98.38 91 GLN A CA 1
ATOM 685 C C . GLN A 1 91 ? 1.991 5.272 4.821 1.00 98.38 91 GLN A C 1
ATOM 687 O O . GLN A 1 91 ? 2.367 6.019 3.919 1.00 98.38 91 GLN A O 1
ATOM 692 N N . ALA A 1 92 ? 1.687 3.992 4.578 1.00 98.56 92 ALA A N 1
ATOM 693 C CA . ALA A 1 92 ? 1.797 3.380 3.253 1.00 98.56 92 ALA A CA 1
ATOM 694 C C . ALA A 1 92 ? 0.853 4.022 2.228 1.00 98.56 92 ALA A C 1
ATOM 696 O O . ALA A 1 92 ? 1.240 4.302 1.088 1.00 98.56 92 ALA A O 1
ATOM 697 N N . HIS A 1 93 ? -0.377 4.326 2.650 1.00 98.62 93 HIS A N 1
ATOM 698 C CA . HIS A 1 93 ? -1.341 5.030 1.813 1.00 98.62 93 HIS A CA 1
ATOM 699 C C . HIS A 1 93 ? -0.874 6.461 1.515 1.00 98.62 93 HIS A C 1
ATOM 701 O O . HIS A 1 93 ? -0.998 6.928 0.379 1.00 98.62 93 HIS A O 1
ATOM 707 N N . PHE A 1 94 ? -0.270 7.141 2.498 1.00 98.50 94 PHE A N 1
ATOM 708 C CA . PHE A 1 94 ? 0.319 8.467 2.292 1.00 98.50 94 PHE A CA 1
ATOM 709 C C . PHE A 1 94 ? 1.491 8.420 1.307 1.00 98.50 94 PHE A C 1
ATOM 711 O O . PHE A 1 94 ? 1.575 9.279 0.426 1.00 98.50 94 PHE A O 1
ATOM 718 N N . SER A 1 95 ? 2.359 7.411 1.414 1.00 98.50 95 SER A N 1
ATOM 719 C CA . SER A 1 95 ? 3.485 7.199 0.502 1.00 98.50 95 SER A CA 1
ATOM 720 C C . SER A 1 95 ? 3.039 6.983 -0.937 1.00 98.50 95 SER A C 1
ATOM 722 O O . SER A 1 95 ? 3.608 7.603 -1.831 1.00 98.50 95 SER A O 1
ATOM 724 N N . ALA A 1 96 ? 2.004 6.173 -1.180 1.00 98.50 96 ALA A N 1
ATOM 725 C CA . ALA A 1 96 ? 1.469 5.973 -2.527 1.00 98.50 96 ALA A CA 1
ATOM 726 C C . ALA A 1 96 ? 0.940 7.288 -3.131 1.00 98.50 96 ALA A C 1
ATOM 728 O O . ALA A 1 96 ? 1.333 7.670 -4.234 1.00 98.50 96 ALA A O 1
ATOM 729 N N . GLN A 1 97 ? 0.144 8.050 -2.373 1.00 98.00 97 GLN A N 1
ATOM 730 C CA . GLN A 1 97 ? -0.378 9.357 -2.804 1.00 98.00 97 GLN A CA 1
ATOM 731 C C . GLN A 1 97 ? 0.725 10.412 -3.002 1.00 98.00 97 GLN A C 1
ATOM 733 O O . GLN A 1 97 ? 0.622 11.304 -3.848 1.00 98.00 97 GLN A O 1
ATOM 738 N N . GLN A 1 98 ? 1.795 10.364 -2.207 1.00 98.25 98 GLN A N 1
ATOM 739 C CA . GLN A 1 98 ? 2.957 11.233 -2.389 1.00 98.25 98 GLN A CA 1
ATOM 740 C C . GLN A 1 98 ? 3.768 10.830 -3.628 1.00 98.25 98 GLN A C 1
ATOM 742 O O . GLN A 1 98 ? 4.161 11.709 -4.389 1.00 98.25 98 GLN A O 1
ATOM 747 N N . ALA A 1 99 ? 3.963 9.534 -3.874 1.00 98.56 99 ALA A N 1
ATOM 748 C CA . ALA A 1 99 ? 4.677 9.029 -5.043 1.00 98.56 99 ALA A CA 1
ATOM 749 C C . ALA A 1 99 ? 3.975 9.401 -6.361 1.00 98.56 99 ALA A C 1
ATOM 751 O O . ALA A 1 99 ? 4.641 9.833 -7.304 1.00 98.56 99 ALA A O 1
ATOM 752 N N . LEU A 1 100 ? 2.640 9.327 -6.420 1.00 98.06 100 LEU A N 1
ATOM 753 C CA . LEU A 1 100 ? 1.868 9.823 -7.569 1.00 98.06 100 LEU A CA 1
ATOM 754 C C . LEU A 1 100 ? 2.124 11.313 -7.818 1.00 98.06 100 LEU A C 1
ATOM 756 O O . LEU A 1 100 ? 2.477 11.706 -8.927 1.00 98.06 100 LEU A O 1
ATOM 760 N N . ARG A 1 101 ? 2.033 12.141 -6.768 1.00 97.62 101 ARG A N 1
ATOM 761 C CA . ARG A 1 101 ? 2.276 13.589 -6.870 1.00 97.62 101 ARG A CA 1
ATOM 762 C C . ARG A 1 101 ? 3.700 13.925 -7.310 1.00 97.62 101 ARG A C 1
ATOM 764 O O . ARG A 1 101 ? 3.877 14.837 -8.104 1.00 97.62 101 ARG A O 1
ATOM 771 N N . MET A 1 102 ? 4.701 13.187 -6.829 1.00 98.25 102 MET A N 1
ATOM 772 C CA . MET A 1 102 ? 6.103 13.377 -7.227 1.00 98.25 102 MET A CA 1
ATOM 773 C C . MET A 1 102 ? 6.362 13.011 -8.690 1.00 98.25 102 MET A C 1
ATOM 775 O O . MET A 1 102 ? 7.243 13.590 -9.315 1.00 98.25 102 MET A O 1
ATOM 779 N N . THR A 1 103 ? 5.631 12.031 -9.221 1.00 98.38 103 THR A N 1
ATOM 780 C CA . THR A 1 103 ? 5.851 11.501 -10.575 1.00 98.38 103 THR A CA 1
ATOM 781 C C . THR A 1 103 ? 4.932 12.120 -11.624 1.00 98.38 103 THR A C 1
ATOM 783 O O . THR A 1 103 ? 5.177 11.940 -12.813 1.00 98.38 103 THR A O 1
ATOM 786 N N . GLY A 1 104 ? 3.867 12.817 -11.209 1.00 97.94 104 GLY A N 1
ATOM 787 C CA . GLY A 1 104 ? 2.808 13.284 -12.109 1.00 97.94 104 GLY A CA 1
ATOM 788 C C . GLY A 1 104 ? 2.030 12.140 -12.768 1.00 97.94 104 GLY A C 1
ATOM 789 O O . GLY A 1 104 ? 1.362 12.349 -13.777 1.00 97.94 104 GLY A O 1
ATOM 790 N N . SER A 1 105 ? 2.150 10.921 -12.236 1.00 97.31 105 SER A N 1
ATOM 791 C CA . SER A 1 105 ? 1.553 9.724 -12.817 1.00 97.31 105 SER A CA 1
ATOM 792 C C . SER A 1 105 ? 0.056 9.646 -12.532 1.00 97.31 105 SER A C 1
ATOM 794 O O . SER A 1 105 ? -0.393 9.955 -11.430 1.00 97.31 105 SER A O 1
ATOM 796 N N . ALA A 1 106 ? -0.696 9.161 -13.518 1.00 96.00 106 ALA A N 1
ATOM 797 C CA . ALA A 1 106 ? -2.127 8.891 -13.421 1.00 96.00 106 ALA A CA 1
ATOM 798 C C . ALA A 1 106 ? -2.436 7.386 -13.308 1.00 96.00 106 ALA A C 1
ATOM 800 O O . ALA A 1 106 ? -3.543 6.965 -13.638 1.00 96.00 106 ALA A O 1
ATOM 801 N N . ILE A 1 107 ? -1.462 6.560 -12.894 1.00 97.88 107 ILE A N 1
ATOM 802 C CA . ILE A 1 107 ? -1.733 5.133 -12.678 1.00 97.88 107 ILE A CA 1
ATOM 803 C C . ILE A 1 107 ? -2.858 4.957 -11.641 1.00 97.88 107 ILE A C 1
ATOM 805 O O . ILE A 1 107 ? -2.877 5.675 -10.636 1.00 97.88 107 ILE A O 1
ATOM 809 N N . PRO A 1 108 ? -3.787 4.010 -11.849 1.00 98.19 108 PRO A N 1
ATOM 810 C CA . PRO A 1 108 ? -4.818 3.705 -10.869 1.00 98.19 108 PRO A CA 1
ATOM 811 C C . PRO A 1 108 ? -4.211 3.246 -9.541 1.00 98.19 108 PRO A C 1
ATOM 813 O O . PRO A 1 108 ? -3.352 2.359 -9.521 1.00 98.19 108 PRO A O 1
ATOM 816 N N . VAL A 1 109 ? -4.684 3.830 -8.433 1.00 98.62 109 VAL A N 1
ATOM 817 C CA . VAL A 1 109 ? -4.316 3.408 -7.077 1.00 98.62 109 VAL A CA 1
ATOM 818 C C . VAL A 1 109 ? -5.555 3.140 -6.234 1.00 98.62 109 VAL A C 1
ATOM 820 O O . VAL A 1 109 ? -6.386 4.030 -6.055 1.00 98.62 109 VAL A O 1
ATOM 823 N N . ARG A 1 110 ? -5.653 1.924 -5.690 1.00 98.69 110 ARG A N 1
ATOM 824 C CA . ARG A 1 110 ? -6.691 1.514 -4.735 1.00 98.69 110 ARG A CA 1
ATOM 825 C C . ARG A 1 110 ? -6.126 1.495 -3.320 1.00 98.69 110 ARG A C 1
ATOM 827 O O . ARG A 1 110 ? -4.988 1.075 -3.110 1.00 98.69 110 ARG A O 1
ATOM 834 N N . HIS A 1 111 ? -6.921 1.935 -2.351 1.00 98.81 111 HIS A N 1
ATOM 835 C CA . HIS A 1 111 ? -6.551 1.933 -0.938 1.00 98.81 111 HIS A CA 1
ATOM 836 C C . HIS A 1 111 ? -7.518 1.039 -0.171 1.00 98.81 111 HIS A C 1
ATOM 838 O O . HIS A 1 111 ? -8.709 1.327 -0.097 1.00 98.81 111 HIS A O 1
ATOM 844 N N . LEU A 1 112 ? -6.994 -0.049 0.377 1.00 98.81 112 LEU A N 1
ATOM 845 C CA . LEU A 1 112 ? -7.733 -1.056 1.117 1.00 98.81 112 LEU A CA 1
ATOM 846 C C . LEU A 1 112 ? -7.206 -1.129 2.551 1.00 98.81 112 LEU A C 1
ATOM 848 O O . LEU A 1 112 ? -5.993 -1.161 2.767 1.00 98.81 112 LEU A O 1
ATOM 852 N N . VAL A 1 113 ? -8.111 -1.198 3.519 1.00 98.62 113 VAL A N 1
ATOM 853 C CA . VAL A 1 113 ? -7.783 -1.403 4.933 1.00 98.62 113 VAL A CA 1
ATOM 854 C C . VAL A 1 113 ? -8.553 -2.594 5.490 1.00 98.62 113 VAL A C 1
ATOM 856 O O . VAL A 1 113 ? -9.660 -2.890 5.039 1.00 98.62 113 VAL A O 1
ATOM 859 N N . VAL A 1 114 ? -7.955 -3.296 6.449 1.00 98.50 114 VAL A N 1
ATOM 860 C CA . VAL A 1 114 ? -8.567 -4.433 7.139 1.00 98.50 114 VAL A CA 1
ATOM 861 C C . VAL A 1 114 ? -8.837 -4.055 8.586 1.00 98.50 114 VAL A C 1
ATOM 863 O O . VAL A 1 114 ? -7.894 -3.856 9.350 1.00 98.50 114 VAL A O 1
ATOM 866 N N . GLU A 1 115 ? -10.111 -4.017 8.966 1.00 96.94 115 GLU A N 1
ATOM 867 C CA . GLU A 1 115 ? -10.560 -3.794 10.342 1.00 96.94 115 GLU A CA 1
ATOM 868 C C . GLU A 1 115 ? -11.293 -5.050 10.816 1.00 96.94 115 GLU A C 1
ATOM 870 O O . GLU A 1 115 ? -12.283 -5.468 10.217 1.00 96.94 115 GLU A O 1
ATOM 875 N N . LYS A 1 116 ? -10.792 -5.694 11.878 1.00 95.06 116 LYS A N 1
ATOM 876 C CA . LYS A 1 116 ? -11.403 -6.905 12.476 1.00 95.06 116 LYS A CA 1
ATOM 877 C C . LYS A 1 116 ? -11.752 -8.005 11.452 1.00 95.06 116 LYS A C 1
ATOM 879 O O . LYS A 1 116 ? -12.795 -8.647 11.548 1.00 95.06 116 LYS A O 1
ATOM 884 N N . GLY A 1 117 ? -10.876 -8.210 10.468 1.00 95.38 117 GLY A N 1
ATOM 885 C CA . GLY A 1 117 ? -11.039 -9.222 9.417 1.00 95.38 117 GLY A CA 1
ATOM 886 C C . GLY A 1 117 ? -11.976 -8.818 8.276 1.00 95.38 117 GLY A C 1
ATOM 887 O O . GLY A 1 117 ? -12.222 -9.626 7.383 1.00 95.38 117 GLY A O 1
ATOM 888 N N . VAL A 1 118 ? -12.480 -7.581 8.274 1.00 97.56 118 VAL A N 1
ATOM 889 C CA . VAL A 1 118 ? -13.334 -7.032 7.217 1.00 97.56 118 VAL A CA 1
ATOM 890 C C . VAL A 1 118 ? -12.511 -6.112 6.322 1.00 97.56 118 VAL A C 1
ATOM 892 O O . VAL A 1 118 ? -11.778 -5.250 6.802 1.00 97.56 118 VAL A O 1
ATOM 895 N N . LEU A 1 119 ? -12.629 -6.310 5.009 1.00 98.25 119 LEU A N 1
ATOM 896 C CA . LEU A 1 119 ? -11.973 -5.485 4.000 1.00 98.25 119 LEU A CA 1
ATOM 897 C C . LEU A 1 119 ? -12.809 -4.234 3.704 1.00 98.25 119 LEU A C 1
ATOM 899 O O . LEU A 1 119 ? -13.988 -4.335 3.365 1.00 98.25 119 LEU A O 1
ATOM 903 N N . HIS A 1 120 ? -12.175 -3.068 3.752 1.00 98.50 120 HIS A N 1
ATOM 904 C CA . HIS A 1 120 ? -12.780 -1.787 3.406 1.00 98.50 120 HIS A CA 1
ATOM 905 C C . HIS A 1 120 ? -11.962 -1.096 2.316 1.00 98.50 120 HIS A C 1
ATOM 907 O O . HIS A 1 120 ? -10.746 -0.967 2.437 1.00 98.50 120 HIS A O 1
ATOM 913 N N . GLU A 1 121 ? -12.622 -0.610 1.265 1.00 98.44 121 GLU A N 1
ATOM 914 C CA . GLU A 1 121 ? -12.000 0.282 0.284 1.00 98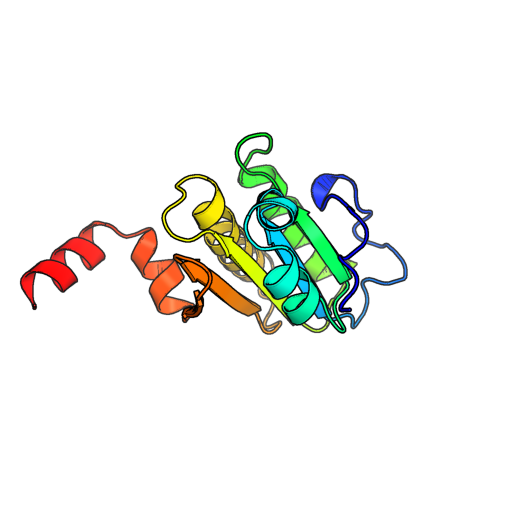.44 121 GLU A CA 1
ATOM 915 C C . GLU A 1 121 ? -12.243 1.738 0.684 1.00 98.44 121 GLU A C 1
ATOM 917 O O . GLU A 1 121 ? -13.378 2.150 0.930 1.00 98.44 121 GLU A O 1
ATOM 922 N N . VAL A 1 122 ? -11.167 2.520 0.756 1.00 97.31 122 VAL A N 1
ATOM 923 C CA . VAL A 1 122 ? -11.209 3.938 1.117 1.00 97.31 122 VAL A CA 1
ATOM 924 C C . VAL A 1 122 ? -10.774 4.795 -0.065 1.00 97.31 122 VAL A C 1
ATOM 926 O O . VAL A 1 122 ? -9.801 4.510 -0.759 1.00 97.31 122 VAL A O 1
ATOM 929 N N . GLY A 1 123 ? -11.507 5.879 -0.314 1.00 95.31 123 GLY A N 1
ATOM 930 C CA . GLY A 1 123 ? -11.183 6.791 -1.407 1.00 95.31 123 GLY A CA 1
ATOM 931 C C . GLY A 1 123 ? -9.899 7.596 -1.146 1.00 95.31 123 GLY A C 1
ATOM 932 O O . GLY A 1 123 ? -9.539 7.834 0.011 1.00 95.31 123 GLY A O 1
ATOM 933 N N . PRO A 1 124 ? -9.235 8.114 -2.197 1.00 94.31 124 PRO A N 1
ATOM 934 C CA . PRO A 1 124 ? -8.042 8.956 -2.053 1.00 94.31 124 PRO A CA 1
ATOM 935 C C . PRO A 1 124 ? -8.292 10.216 -1.205 1.00 94.31 124 PRO A C 1
ATOM 937 O O . PRO A 1 124 ? -7.399 10.661 -0.485 1.00 94.31 124 PRO A O 1
ATOM 940 N N . GLU A 1 125 ? -9.517 10.755 -1.207 1.00 95.69 125 GLU A N 1
ATOM 941 C CA . GLU A 1 125 ? -9.903 11.873 -0.334 1.00 95.69 125 GLU A CA 1
ATOM 942 C C . GLU A 1 125 ? -9.898 11.507 1.154 1.00 95.69 125 GLU A C 1
ATOM 944 O O . GLU A 1 125 ? -9.533 12.340 1.983 1.00 95.69 125 GLU A O 1
ATOM 949 N N . VAL A 1 126 ? -10.249 10.265 1.509 1.00 96.88 126 VAL A N 1
ATOM 950 C CA . VAL A 1 126 ? -10.176 9.779 2.898 1.00 96.88 126 VAL A CA 1
ATOM 951 C C . VAL A 1 126 ? -8.717 9.732 3.340 1.00 96.88 126 VAL A C 1
ATOM 953 O O . VAL A 1 126 ? -8.369 10.279 4.384 1.00 96.88 126 VAL A O 1
ATOM 956 N N . VAL A 1 127 ? -7.841 9.177 2.497 1.00 97.12 127 VAL A N 1
ATOM 957 C CA . VAL A 1 127 ? -6.390 9.128 2.740 1.00 97.12 127 VAL A CA 1
ATOM 958 C C . VAL A 1 127 ? -5.805 10.533 2.875 1.00 97.12 127 VAL A C 1
ATOM 960 O O . VAL A 1 127 ? -4.996 10.789 3.765 1.00 97.12 127 VAL A O 1
ATOM 963 N N . ARG A 1 128 ? -6.226 11.478 2.026 1.00 95.94 128 ARG A N 1
ATOM 964 C CA . ARG A 1 128 ? -5.814 12.880 2.136 1.00 95.94 128 ARG A CA 1
ATOM 965 C C . ARG A 1 128 ? -6.253 13.455 3.481 1.00 95.94 128 ARG A C 1
ATOM 967 O O . ARG A 1 128 ? -5.411 13.946 4.226 1.00 95.94 128 ARG A O 1
ATOM 974 N N . LYS A 1 129 ? -7.543 13.370 3.814 1.00 96.69 129 LYS A N 1
ATOM 975 C CA . LYS A 1 129 ? -8.103 13.913 5.061 1.00 96.69 129 LYS A CA 1
ATOM 976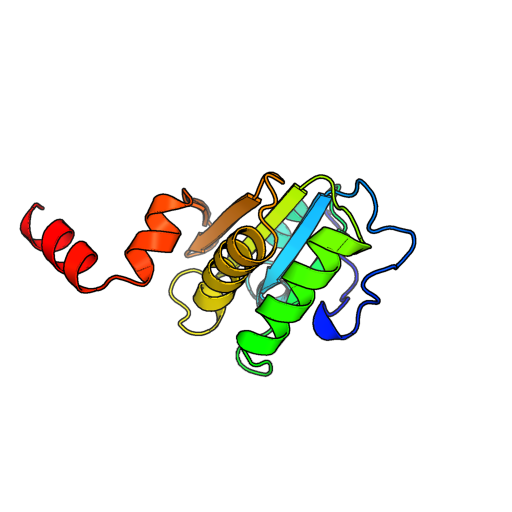 C C . LYS A 1 129 ? -7.474 13.307 6.311 1.00 96.69 129 LYS A C 1
ATOM 978 O O . LYS A 1 129 ? -7.243 14.046 7.260 1.00 96.69 129 LYS A O 1
ATOM 983 N N . ALA A 1 130 ? -7.118 12.024 6.296 1.00 96.00 130 ALA A N 1
ATOM 984 C CA . ALA A 1 130 ? -6.502 11.336 7.432 1.00 96.00 130 ALA A CA 1
ATOM 985 C C . ALA A 1 130 ? -5.196 11.990 7.929 1.00 96.00 130 ALA A C 1
ATOM 987 O O . ALA A 1 130 ? -4.839 11.830 9.092 1.00 96.00 130 ALA A O 1
ATOM 988 N N . ARG A 1 131 ? -4.506 12.784 7.095 1.00 93.88 131 ARG A N 1
ATOM 989 C CA . ARG A 1 131 ? -3.330 13.576 7.509 1.00 93.88 131 ARG A CA 1
ATOM 990 C C . ARG A 1 131 ? -3.597 15.075 7.720 1.00 93.88 131 ARG A C 1
ATOM 992 O O . ARG A 1 131 ? -2.657 15.838 7.926 1.00 93.88 131 ARG A O 1
ATOM 999 N N . HIS A 1 132 ? -4.850 15.515 7.645 1.00 96.62 132 HIS A N 1
ATOM 1000 C CA . HIS A 1 132 ? -5.280 16.895 7.883 1.00 96.62 132 HIS A CA 1
ATOM 1001 C C . HIS A 1 132 ? -6.217 16.937 9.096 1.00 96.62 132 HIS A C 1
ATOM 1003 O O . HIS A 1 132 ? -7.436 17.020 8.961 1.00 96.62 132 HIS A O 1
ATOM 1009 N N . LEU A 1 133 ? -5.639 16.888 10.303 1.00 96.38 133 LEU A N 1
ATOM 1010 C CA . LEU A 1 133 ? -6.398 16.785 11.559 1.00 96.38 133 LEU A CA 1
ATOM 1011 C C . LEU A 1 133 ? -7.396 17.932 11.780 1.00 96.38 133 LEU A C 1
ATOM 1013 O O . LEU A 1 133 ? -8.434 17.716 12.397 1.00 96.38 133 LEU A O 1
ATOM 1017 N N . SER A 1 134 ? -7.129 19.127 11.246 1.00 97.31 134 SER A N 1
ATOM 1018 C CA . SER A 1 134 ? -8.086 20.239 11.269 1.00 97.31 134 SER A CA 1
ATOM 1019 C C . SER A 1 134 ? -9.383 19.903 10.524 1.00 97.31 134 SER A C 1
ATOM 1021 O O . SER A 1 134 ? -10.466 20.146 11.046 1.00 97.31 134 SER A O 1
ATOM 1023 N N . GLU A 1 135 ? -9.294 19.275 9.349 1.00 96.69 135 GLU A N 1
ATOM 1024 C CA . GLU A 1 135 ? -10.469 18.849 8.581 1.00 96.69 135 GLU A CA 1
ATOM 1025 C C . GLU A 1 135 ? -11.188 17.667 9.233 1.00 96.69 135 GLU A C 1
ATOM 1027 O O . GLU A 1 135 ? -12.415 17.589 9.196 1.00 96.69 135 GLU A O 1
ATOM 1032 N N . VAL A 1 136 ? -10.437 16.739 9.834 1.00 96.25 136 VAL A N 1
ATOM 1033 C CA . VAL A 1 136 ? -11.025 15.627 10.596 1.00 96.25 136 VAL A CA 1
ATOM 1034 C C . VAL A 1 136 ? -11.819 16.173 11.783 1.00 96.25 136 VAL A C 1
ATOM 1036 O O . VAL A 1 136 ? -12.963 15.775 11.988 1.00 96.25 136 VAL A O 1
ATOM 1039 N N . ALA A 1 137 ? -11.263 17.138 12.519 1.00 96.94 137 ALA A N 1
ATOM 1040 C CA . ALA A 1 137 ? -11.958 17.788 13.625 1.00 96.94 137 ALA A CA 1
ATOM 1041 C C . ALA A 1 137 ? -13.245 18.491 13.165 1.00 96.94 137 ALA A C 1
ATOM 1043 O O . ALA A 1 137 ? -14.255 18.432 13.860 1.00 96.94 137 ALA A O 1
ATOM 1044 N N . GLU A 1 138 ? -13.246 19.125 11.991 1.00 96.31 138 GLU A N 1
ATOM 1045 C CA . GLU A 1 138 ? -14.459 19.718 11.416 1.00 96.31 138 GLU A CA 1
ATOM 1046 C C . GLU A 1 138 ? -15.528 18.678 11.064 1.00 96.31 138 GLU A C 1
ATOM 1048 O O . GLU A 1 138 ? -16.711 18.938 11.274 1.00 96.31 138 GLU A O 1
ATOM 1053 N N . LEU A 1 139 ? -15.139 17.506 10.551 1.00 94.25 139 LEU A N 1
ATOM 1054 C CA . LEU A 1 139 ? -16.075 16.411 10.273 1.00 94.25 139 LEU A CA 1
ATOM 1055 C C . LEU A 1 139 ? -16.714 15.877 11.557 1.00 94.25 139 LEU A C 1
ATOM 1057 O O . LEU A 1 139 ? -17.921 15.666 11.590 1.00 94.25 139 LEU A O 1
ATOM 1061 N N . MET A 1 140 ? -15.925 15.733 12.622 1.00 94.25 140 MET A N 1
ATOM 1062 C CA . MET A 1 140 ? -16.406 15.266 13.926 1.00 94.25 140 MET A CA 1
ATOM 1063 C C . MET A 1 140 ? -17.338 16.255 14.631 1.00 94.25 140 MET A C 1
ATOM 1065 O O . MET A 1 140 ? -18.083 15.851 15.509 1.00 94.25 140 MET A O 1
ATOM 1069 N N . ARG A 1 141 ? -17.323 17.542 14.258 1.00 94.69 141 ARG A N 1
ATOM 1070 C CA . ARG A 1 141 ? -18.284 18.539 14.769 1.00 94.69 141 ARG A CA 1
ATOM 1071 C C . ARG A 1 141 ? -19.614 18.551 14.013 1.00 94.69 141 ARG A C 1
ATOM 1073 O O . ARG A 1 141 ? -20.545 19.213 14.458 1.00 94.69 141 ARG A O 1
ATOM 1080 N N . LYS A 1 142 ? -19.669 17.934 12.829 1.00 81.81 142 LYS A N 1
ATOM 1081 C CA . LYS A 1 142 ? -20.855 17.912 11.957 1.00 81.81 142 LYS A CA 1
ATOM 1082 C C . LYS A 1 142 ? -21.721 16.664 12.151 1.00 81.81 142 LYS A C 1
ATOM 1084 O O . LYS A 1 142 ? -22.822 16.638 11.605 1.00 81.81 142 LYS A O 1
ATOM 1089 N N . GLY A 1 143 ? -21.210 15.653 12.853 1.00 59.94 143 GLY A N 1
ATOM 1090 C CA . GLY A 1 143 ? -21.961 14.480 13.313 1.00 59.94 143 GLY A CA 1
ATOM 1091 C C . GLY A 1 143 ? -22.380 14.651 14.762 1.00 59.94 143 GLY A C 1
ATOM 1092 O O . GLY A 1 143 ? -23.442 14.097 15.107 1.00 59.94 143 GLY A O 1
#

Foldseek 3Di:
DQDADDAAALLPDDLQPPPLAQAEAEEEAPCCCPVPVPVNSVVCVRHNYHYDHQVPDPLVSLLVSLLSSCVNSVYQAYEYEYEPPDPRRLSNLVSNVSSCVVNVDPRYYWYWYAYPNDIDTDDNVVSVVVPVVVVVVVVVVVD

Secondary structure (DSSP, 8-state):
-PPPPP--BTTTS-TT-TT-TTPEEEEEETTHHHH-HHHHHHHTTTSEEEEE-TTTS-HHHHHHHHHHIIIII--SEEEEEEESS-TTTHHHHHHHHHHHHHHT----EEEEEEETTEEEEE-HHHHHHHT-HHHHHHHHTT-

Radius of gyration: 14.92 Å; chains: 1; bounding box: 37×43×32 Å

Sequence (143 aa):
MTKLPELKRLLSTSVTARGLRGADLLIYSECLRQEWPSLLAEVAEGHIALSICLEEEHISHLTAKLATIIVMGRPASITVLTVDGSPHCVQAHFSAQQALRMTGSAIPVRHLVVEKGVLHEVGPEVVRKARHLSEVAELMRKG